Protein AF-A0A3P7E606-F1 (afdb_monomer)

Mean predicted aligned error: 3.8 Å

Structure (mmCIF, N/CA/C/O backbone):
data_AF-A0A3P7E606-F1
#
_entry.id   AF-A0A3P7E606-F1
#
loop_
_atom_site.group_PDB
_atom_site.id
_atom_site.type_symbol
_atom_site.label_atom_id
_atom_site.label_alt_id
_atom_site.label_comp_id
_atom_site.label_asym_id
_atom_site.label_entity_id
_atom_site.label_seq_id
_atom_site.pdbx_PDB_ins_code
_atom_site.Cartn_x
_atom_site.Cartn_y
_atom_site.Cartn_z
_atom_site.occupancy
_atom_site.B_iso_or_equiv
_atom_site.auth_seq_id
_atom_site.auth_comp_id
_atom_site.auth_asym_id
_atom_site.auth_atom_id
_atom_site.pdbx_PDB_model_num
ATOM 1 N N . MET A 1 1 ? -8.234 20.501 -12.447 1.00 46.06 1 MET A N 1
ATOM 2 C CA . MET A 1 1 ? -7.075 20.221 -11.572 1.00 46.06 1 MET A CA 1
ATOM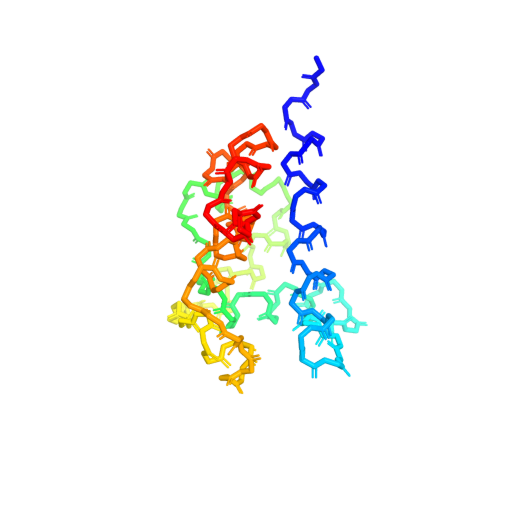 3 C C . MET A 1 1 ? -6.583 18.838 -11.939 1.00 46.06 1 MET A C 1
ATOM 5 O O . MET A 1 1 ? -7.449 18.016 -12.204 1.00 46.06 1 MET A O 1
ATOM 9 N N . PRO A 1 2 ? -5.275 18.574 -12.079 1.00 49.31 2 PRO A N 1
ATOM 10 C CA . PRO A 1 2 ? -4.853 17.241 -12.477 1.00 49.31 2 PRO A CA 1
ATOM 11 C C . PRO A 1 2 ? -5.208 16.296 -11.327 1.00 49.31 2 PRO A C 1
ATOM 13 O O . PRO A 1 2 ? -4.711 16.475 -10.216 1.00 49.31 2 PRO A O 1
ATOM 16 N N . GLU A 1 3 ? -6.089 15.332 -11.589 1.00 51.69 3 GLU A N 1
ATOM 17 C CA . GLU A 1 3 ? -6.601 14.342 -10.625 1.00 51.69 3 GLU A CA 1
ATOM 18 C C . GLU A 1 3 ? -5.476 13.620 -9.855 1.00 51.69 3 GLU A C 1
ATOM 20 O O . GLU A 1 3 ? -5.670 13.150 -8.738 1.00 51.69 3 GLU A O 1
ATOM 25 N N . HIS A 1 4 ? -4.250 13.641 -10.386 1.00 61.12 4 HIS A N 1
ATOM 26 C CA . HIS A 1 4 ? -3.044 13.172 -9.710 1.00 61.12 4 HIS A CA 1
ATOM 27 C C . HIS A 1 4 ? -2.740 13.854 -8.367 1.00 61.12 4 HIS A C 1
ATOM 29 O O . HIS A 1 4 ? -2.156 13.202 -7.510 1.00 61.12 4 HIS A O 1
ATOM 35 N N . SER A 1 5 ? -3.100 15.126 -8.148 1.00 79.12 5 SER A N 1
ATOM 36 C CA . SER A 1 5 ? -2.732 15.811 -6.895 1.00 79.12 5 SER A CA 1
ATOM 37 C C . SER A 1 5 ? -3.490 15.239 -5.697 1.00 79.12 5 SER A C 1
ATOM 39 O O . SER A 1 5 ? -2.887 14.840 -4.708 1.00 79.12 5 SER A O 1
ATOM 41 N N . THR A 1 6 ? -4.813 15.135 -5.809 1.00 91.38 6 THR A N 1
ATOM 42 C CA . THR A 1 6 ? -5.677 14.762 -4.685 1.00 91.38 6 THR A CA 1
ATOM 43 C C . THR A 1 6 ? -5.479 13.305 -4.267 1.00 91.38 6 THR A C 1
ATOM 45 O O . THR A 1 6 ? -5.396 13.000 -3.079 1.00 91.38 6 THR A O 1
ATOM 48 N N . ALA A 1 7 ? -5.316 12.398 -5.236 1.00 93.38 7 ALA A N 1
ATOM 49 C CA . ALA A 1 7 ? -5.022 10.998 -4.947 1.00 93.38 7 ALA A CA 1
ATOM 50 C C . ALA A 1 7 ? -3.649 10.822 -4.268 1.00 93.38 7 ALA A C 1
ATOM 52 O O . ALA A 1 7 ? -3.473 9.911 -3.454 1.00 93.38 7 ALA A O 1
ATOM 53 N N . VAL A 1 8 ? -2.660 11.667 -4.590 1.00 93.38 8 VAL A N 1
ATOM 54 C CA . VAL A 1 8 ? -1.354 11.681 -3.905 1.00 93.38 8 VAL A CA 1
ATOM 55 C C . VAL A 1 8 ? -1.505 12.148 -2.458 1.00 93.38 8 VAL A C 1
ATOM 57 O O . VAL A 1 8 ? -0.931 11.519 -1.567 1.00 93.38 8 VAL A O 1
ATOM 60 N N . ASP A 1 9 ? -2.323 13.169 -2.206 1.00 95.12 9 ASP A N 1
ATOM 61 C CA . ASP A 1 9 ? -2.593 13.648 -0.848 1.00 95.12 9 ASP A CA 1
ATOM 62 C C . ASP A 1 9 ? -3.280 12.573 0.008 1.00 95.12 9 ASP A C 1
ATOM 64 O O . ASP A 1 9 ? -2.877 12.344 1.147 1.00 95.12 9 ASP A O 1
ATOM 68 N N . LEU A 1 10 ? -4.245 11.828 -0.544 1.00 96.69 10 LEU A N 1
ATOM 69 C CA . LEU A 1 10 ? -4.905 10.739 0.188 1.00 96.69 10 LEU A CA 1
ATOM 70 C C . LEU A 1 10 ? -3.966 9.585 0.557 1.00 96.69 10 LEU A C 1
ATOM 72 O O . LEU A 1 10 ? -4.114 8.999 1.630 1.00 96.69 10 LEU A O 1
ATOM 76 N N . TRP A 1 11 ? -2.955 9.294 -0.266 1.00 97.12 11 TRP A N 1
ATOM 77 C CA . TRP A 1 11 ? -1.903 8.353 0.125 1.00 97.12 11 TRP A CA 1
ATOM 78 C C . TRP A 1 11 ? -1.139 8.852 1.360 1.00 97.12 11 TRP A C 1
ATOM 80 O O . TRP A 1 11 ? -0.906 8.091 2.300 1.00 97.12 11 TRP A O 1
ATOM 90 N N . ALA A 1 12 ? -0.771 10.138 1.387 1.00 96.50 12 ALA A N 1
ATOM 91 C CA . ALA A 1 12 ? -0.096 10.732 2.538 1.00 96.50 12 ALA A CA 1
ATOM 92 C C . ALA A 1 12 ? -0.989 10.719 3.791 1.00 96.50 12 ALA A C 1
ATOM 94 O O . ALA A 1 12 ? -0.515 10.362 4.871 1.00 96.50 12 ALA A O 1
ATOM 95 N N . VAL A 1 13 ? -2.282 11.026 3.644 1.00 97.56 13 VAL A N 1
ATOM 96 C CA . VAL A 1 13 ? -3.270 10.943 4.731 1.00 97.56 13 VAL A CA 1
ATOM 97 C C . VAL A 1 13 ? -3.363 9.522 5.280 1.00 97.56 13 VAL A C 1
ATOM 99 O O . VAL A 1 13 ? -3.350 9.354 6.497 1.00 97.56 13 VAL A O 1
ATOM 102 N N . ALA A 1 14 ? -3.383 8.494 4.427 1.00 98.00 14 ALA A N 1
ATOM 103 C CA . ALA A 1 14 ? -3.400 7.104 4.880 1.00 98.00 14 ALA A CA 1
ATOM 104 C C . ALA A 1 14 ? -2.158 6.734 5.696 1.00 98.00 14 ALA A C 1
ATOM 106 O O . ALA A 1 14 ? -2.286 6.095 6.742 1.00 98.00 14 ALA A O 1
ATOM 107 N N . CYS A 1 15 ? -0.972 7.167 5.253 1.00 98.25 15 CYS A N 1
ATOM 108 C CA . CYS A 1 15 ? 0.262 6.989 6.015 1.00 98.25 15 CYS A CA 1
ATOM 109 C C . CYS A 1 15 ? 0.148 7.651 7.390 1.00 98.25 15 CYS A C 1
ATOM 111 O O . CYS A 1 15 ? 0.299 6.967 8.394 1.00 98.25 15 CYS A O 1
ATOM 113 N N . ILE A 1 16 ? -0.198 8.940 7.449 1.00 98.25 16 ILE A N 1
ATOM 114 C CA . ILE A 1 16 ? -0.322 9.685 8.712 1.00 98.25 16 ILE A CA 1
ATOM 115 C C . ILE A 1 16 ? -1.357 9.030 9.631 1.00 98.25 16 ILE A C 1
ATOM 117 O O . ILE A 1 16 ? -1.108 8.849 10.822 1.00 98.25 16 ILE A O 1
ATOM 121 N N . PHE A 1 17 ? -2.509 8.639 9.090 1.00 97.81 17 PHE A N 1
ATOM 122 C CA . PHE A 1 17 ? -3.572 8.023 9.871 1.00 97.81 17 PHE A CA 1
ATOM 123 C C . PHE A 1 17 ? -3.133 6.683 10.470 1.00 97.81 17 PHE A C 1
ATOM 125 O O . PHE A 1 17 ? -3.243 6.476 11.681 1.00 97.81 17 PHE A O 1
ATOM 132 N N . ALA A 1 18 ? -2.536 5.809 9.660 1.00 98.19 18 ALA A N 1
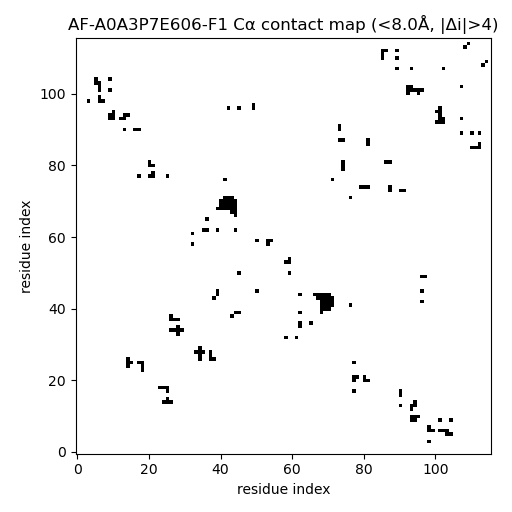ATOM 133 C CA . ALA A 1 18 ? -1.983 4.556 10.150 1.00 98.19 18 ALA A CA 1
ATOM 134 C C . ALA A 1 18 ? -0.871 4.788 11.188 1.00 98.19 18 ALA A C 1
ATOM 136 O O . ALA A 1 18 ? -0.838 4.100 12.207 1.00 98.19 18 ALA A O 1
ATOM 137 N N . GLU A 1 19 ? 0.005 5.776 10.979 1.00 98.00 19 GLU A N 1
ATOM 138 C CA . GLU A 1 19 ? 1.076 6.148 11.913 1.00 98.00 19 GLU A CA 1
ATOM 139 C C . GLU A 1 19 ? 0.543 6.628 13.266 1.00 98.00 19 GLU A C 1
ATOM 141 O O . GLU A 1 19 ? 1.090 6.247 14.306 1.00 98.00 19 GLU A O 1
ATOM 146 N N . MET A 1 20 ? -0.550 7.400 13.280 1.00 97.81 20 MET A N 1
ATOM 147 C CA . MET A 1 20 ? -1.227 7.807 14.515 1.00 97.81 20 MET A CA 1
ATOM 148 C C . MET A 1 20 ? -1.734 6.599 15.311 1.00 97.81 20 MET A C 1
ATOM 150 O O . MET A 1 20 ? -1.596 6.576 16.537 1.00 97.81 20 MET A O 1
ATOM 154 N N . ILE A 1 21 ? -2.257 5.580 14.625 1.00 97.31 21 ILE A N 1
ATOM 155 C CA . ILE A 1 21 ? -2.739 4.340 15.247 1.00 97.31 21 ILE A CA 1
ATOM 156 C C . ILE A 1 21 ? -1.568 3.519 15.800 1.00 97.31 21 ILE A C 1
ATOM 158 O O . ILE A 1 21 ? -1.555 3.124 16.969 1.00 97.31 21 ILE A O 1
ATOM 162 N N . ILE A 1 22 ? -0.535 3.272 14.987 1.00 97.19 22 ILE A N 1
ATOM 163 C CA . ILE A 1 22 ? 0.563 2.380 15.385 1.00 97.19 22 ILE A C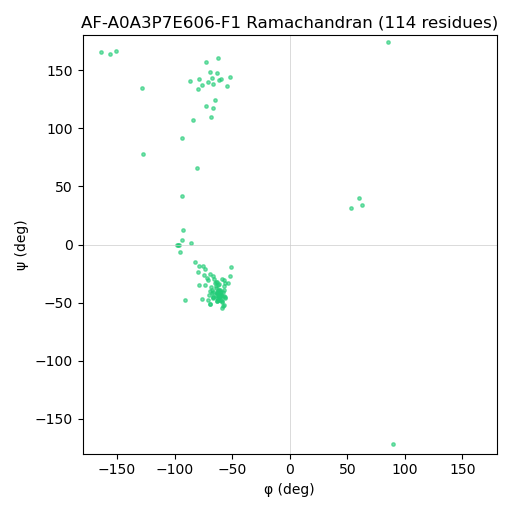A 1
ATOM 164 C C . ILE A 1 22 ? 1.628 3.043 16.260 1.00 97.19 22 ILE A C 1
ATOM 166 O O . ILE A 1 22 ? 2.388 2.314 16.914 1.00 97.19 22 ILE A O 1
ATOM 170 N N . ARG A 1 23 ? 1.639 4.383 16.316 1.00 97.19 23 ARG A N 1
ATOM 171 C CA . ARG A 1 23 ? 2.580 5.260 17.042 1.00 97.19 23 ARG A CA 1
ATOM 172 C C . ARG A 1 23 ? 4.031 5.161 16.561 1.00 97.19 23 ARG A C 1
ATOM 174 O O . ARG A 1 23 ? 4.962 5.244 17.357 1.00 97.19 23 ARG A O 1
ATOM 181 N N . ARG A 1 24 ? 4.222 4.939 15.263 1.00 96.31 24 ARG A N 1
ATOM 182 C CA . ARG A 1 24 ? 5.523 4.872 14.574 1.00 96.31 24 ARG A CA 1
ATOM 183 C C . ARG A 1 24 ? 5.307 5.007 13.069 1.00 96.31 24 ARG A C 1
ATOM 185 O O . ARG A 1 24 ? 4.193 4.776 12.622 1.00 96.31 24 ARG A O 1
ATOM 192 N N . GLU A 1 25 ? 6.377 5.256 12.323 1.00 97.00 25 GLU A N 1
ATOM 193 C CA . GLU A 1 25 ? 6.357 5.333 10.856 1.00 97.00 25 GLU A CA 1
ATOM 194 C C . GLU A 1 25 ? 5.765 4.065 10.204 1.00 97.00 25 GLU A C 1
ATOM 196 O O . GLU A 1 25 ? 6.104 2.936 10.593 1.00 97.00 25 GLU A O 1
ATOM 201 N N . LEU A 1 26 ? 4.900 4.244 9.198 1.00 97.50 26 LEU A N 1
ATOM 202 C CA . LEU A 1 26 ? 4.225 3.147 8.494 1.00 97.50 26 LEU A CA 1
ATOM 203 C C . LEU A 1 26 ? 5.185 2.465 7.514 1.00 97.50 26 LEU A C 1
ATOM 205 O O . LEU A 1 26 ? 5.317 1.239 7.506 1.00 97.50 26 LEU A O 1
ATOM 209 N N . PHE A 1 27 ? 5.897 3.272 6.724 1.00 97.12 27 PHE A N 1
ATOM 210 C CA . PHE A 1 27 ? 6.840 2.811 5.707 1.00 97.12 27 PHE A CA 1
ATOM 211 C C . PHE A 1 27 ? 8.216 3.480 5.891 1.00 97.12 27 PHE A C 1
ATOM 213 O O . PHE A 1 27 ? 8.543 4.405 5.148 1.00 97.12 27 PHE A O 1
ATOM 220 N N . PRO A 1 28 ? 9.037 3.031 6.859 1.00 96.81 28 PRO A N 1
ATOM 221 C CA . PRO A 1 28 ? 10.290 3.693 7.242 1.00 96.81 28 PRO A CA 1
ATOM 222 C C . PRO A 1 28 ? 11.463 3.369 6.293 1.00 96.81 28 PRO A C 1
ATOM 224 O O . PRO A 1 28 ? 12.427 2.688 6.662 1.00 96.81 28 PRO A O 1
ATOM 227 N N . GLY A 1 29 ? 11.393 3.809 5.035 1.00 96.88 29 GLY A N 1
ATOM 228 C CA . GLY A 1 29 ? 12.470 3.626 4.062 1.00 96.88 29 GLY A CA 1
ATOM 229 C C . GLY A 1 29 ? 13.605 4.633 4.236 1.00 96.88 29 GLY A C 1
ATOM 230 O O . GLY A 1 29 ? 13.397 5.834 4.341 1.00 96.88 29 GLY A O 1
ATOM 231 N N . ARG A 1 30 ? 14.849 4.141 4.216 1.00 96.19 30 ARG A N 1
ATOM 232 C CA . ARG A 1 30 ? 16.067 4.970 4.367 1.00 96.19 30 ARG A CA 1
ATOM 233 C C . ARG A 1 30 ? 16.727 5.363 3.043 1.00 96.19 30 ARG A C 1
ATOM 235 O O . ARG A 1 30 ? 17.773 6.002 3.022 1.00 96.19 30 ARG A O 1
ATOM 242 N N . SER A 1 31 ? 16.151 4.922 1.934 1.00 97.62 31 SER A N 1
ATOM 243 C CA . SER A 1 31 ? 16.569 5.238 0.571 1.00 97.62 31 SER A CA 1
ATOM 244 C C . SER A 1 31 ? 15.376 5.057 -0.359 1.00 97.62 31 SER A C 1
ATOM 246 O O . SER A 1 31 ? 14.421 4.371 -0.001 1.00 97.62 31 SER A O 1
ATOM 248 N N . VAL A 1 32 ? 15.439 5.605 -1.574 1.00 96.25 32 VAL A N 1
ATOM 249 C CA . VAL A 1 32 ? 14.363 5.439 -2.569 1.00 96.25 32 VAL A CA 1
ATOM 250 C C . VAL A 1 32 ? 14.081 3.957 -2.841 1.00 96.25 32 VAL A C 1
ATOM 252 O O . VAL A 1 32 ? 12.933 3.523 -2.812 1.00 96.25 32 VAL A O 1
ATOM 255 N N . SER A 1 33 ? 15.127 3.148 -3.036 1.00 97.06 33 SER A N 1
ATOM 256 C CA . SER A 1 33 ? 14.962 1.710 -3.262 1.00 97.06 33 SER A CA 1
ATOM 257 C C . SER A 1 33 ? 14.453 0.974 -2.023 1.00 97.06 33 SER A C 1
ATOM 259 O O . SER A 1 33 ? 13.649 0.054 -2.154 1.00 97.06 33 SER A O 1
ATOM 261 N N . GLY A 1 34 ? 14.888 1.380 -0.827 1.00 97.69 34 GLY A N 1
ATOM 262 C CA . GLY A 1 34 ? 14.387 0.841 0.435 1.00 97.69 34 GLY A CA 1
ATOM 263 C C . GLY A 1 34 ? 12.903 1.143 0.639 1.00 97.69 34 GLY A C 1
ATOM 264 O O . GLY A 1 34 ? 12.149 0.242 0.988 1.00 97.69 34 GLY A O 1
ATOM 265 N N . GLN A 1 35 ? 12.477 2.375 0.347 1.00 97.81 35 GLN A N 1
ATOM 266 C CA . GLN A 1 35 ? 11.080 2.801 0.424 1.00 97.81 35 GLN A CA 1
ATOM 267 C C . GLN A 1 35 ? 10.192 1.955 -0.492 1.00 97.81 35 GLN A C 1
ATOM 269 O O . GLN A 1 35 ? 9.186 1.413 -0.043 1.00 97.81 35 GLN A O 1
ATOM 274 N N . ILE A 1 36 ? 10.603 1.783 -1.754 1.00 97.06 36 ILE A N 1
ATOM 275 C CA . ILE A 1 36 ? 9.881 0.958 -2.733 1.00 97.06 36 ILE A CA 1
ATOM 276 C C . ILE A 1 36 ? 9.750 -0.481 -2.231 1.00 97.06 36 ILE A C 1
ATOM 278 O O . ILE A 1 36 ? 8.651 -1.024 -2.207 1.00 97.06 36 ILE A O 1
ATOM 282 N N . LYS A 1 37 ? 10.852 -1.093 -1.780 1.00 97.38 37 LYS A N 1
ATOM 283 C CA . LYS A 1 37 ? 10.841 -2.477 -1.287 1.00 97.38 37 LYS A CA 1
ATOM 284 C C . LYS A 1 37 ? 9.937 -2.660 -0.071 1.00 97.38 37 LYS A C 1
ATOM 286 O O . LYS A 1 37 ? 9.246 -3.671 0.009 1.00 97.38 37 LYS A O 1
ATOM 291 N N . ILE A 1 38 ? 9.917 -1.701 0.858 1.00 97.38 38 ILE A N 1
ATOM 292 C CA . ILE A 1 38 ? 9.019 -1.734 2.022 1.00 97.38 38 ILE A CA 1
ATOM 293 C C . ILE A 1 38 ? 7.559 -1.679 1.570 1.00 97.38 38 ILE A C 1
ATOM 295 O O . ILE A 1 38 ? 6.772 -2.521 1.993 1.00 97.38 38 ILE A O 1
ATOM 299 N N . ILE A 1 39 ? 7.215 -0.740 0.685 1.00 97.44 39 ILE A N 1
ATOM 300 C CA . ILE A 1 39 ? 5.850 -0.602 0.162 1.00 97.44 39 ILE A CA 1
ATOM 301 C C . ILE A 1 39 ? 5.415 -1.891 -0.551 1.00 97.44 39 ILE A C 1
ATOM 303 O O . ILE A 1 39 ? 4.352 -2.419 -0.240 1.00 97.44 39 ILE A O 1
ATOM 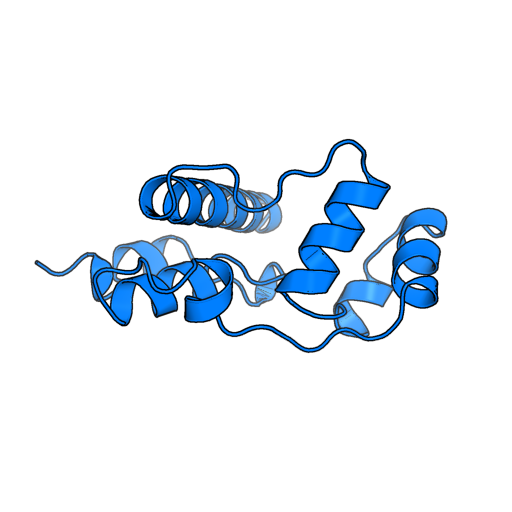307 N N . VAL A 1 40 ? 6.257 -2.449 -1.427 1.00 97.31 40 VAL A N 1
ATOM 308 C CA . VAL A 1 40 ? 5.974 -3.706 -2.147 1.00 97.31 40 VAL A CA 1
ATOM 309 C C . VAL A 1 40 ? 5.852 -4.904 -1.197 1.00 97.31 40 VAL A C 1
ATOM 311 O O . VAL A 1 40 ? 4.989 -5.755 -1.377 1.00 97.31 40 VAL A O 1
ATOM 314 N N . THR A 1 41 ? 6.658 -4.966 -0.135 1.00 97.06 41 THR A N 1
ATOM 315 C CA . THR A 1 41 ? 6.581 -6.055 0.861 1.00 97.06 41 THR A CA 1
ATOM 316 C C . THR A 1 41 ? 5.268 -6.040 1.653 1.00 97.06 41 THR A C 1
ATOM 318 O O . THR A 1 41 ? 4.828 -7.090 2.130 1.00 97.06 41 THR A O 1
ATOM 321 N N . MET A 1 42 ? 4.674 -4.857 1.843 1.00 96.06 42 MET A N 1
ATOM 322 C CA . MET A 1 42 ? 3.435 -4.681 2.606 1.00 96.06 42 MET A CA 1
ATOM 323 C C . MET A 1 42 ? 2.194 -4.781 1.717 1.00 96.06 42 MET A C 1
ATOM 325 O O . MET A 1 42 ? 1.259 -5.503 2.046 1.00 96.06 42 MET A O 1
ATOM 329 N N . LEU A 1 43 ? 2.186 -4.079 0.584 1.00 96.94 43 LEU A N 1
ATOM 330 C CA . LEU A 1 43 ? 1.016 -3.962 -0.292 1.00 96.94 43 LEU A CA 1
ATOM 331 C C . LEU A 1 43 ? 1.036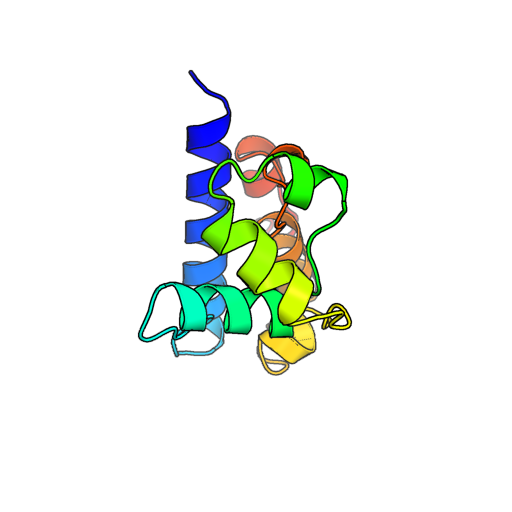 -4.928 -1.484 1.00 96.94 43 LEU A C 1
ATOM 333 O O . LEU A 1 43 ? 0.098 -4.928 -2.274 1.00 96.94 43 LEU A O 1
ATOM 337 N N . GLY A 1 44 ? 2.077 -5.750 -1.604 1.00 96.44 44 GLY A N 1
ATOM 338 C CA . GLY A 1 44 ? 2.281 -6.675 -2.713 1.00 96.44 44 GLY A CA 1
ATOM 339 C C . GLY A 1 44 ? 2.966 -6.040 -3.926 1.00 96.44 44 GLY A C 1
ATOM 340 O O . GLY A 1 44 ? 3.240 -4.839 -3.966 1.00 96.44 44 GLY A O 1
ATOM 341 N N . ALA A 1 45 ? 3.279 -6.867 -4.924 1.00 95.00 45 ALA A N 1
ATOM 342 C CA . ALA A 1 45 ? 3.837 -6.386 -6.186 1.00 95.00 45 ALA A CA 1
ATOM 343 C C . ALA A 1 45 ? 2.803 -5.532 -6.953 1.00 95.00 45 ALA A C 1
ATOM 345 O O . ALA A 1 45 ? 1.626 -5.902 -6.995 1.00 95.00 45 ALA A O 1
ATOM 346 N N . PRO A 1 46 ? 3.203 -4.401 -7.571 1.00 95.06 46 PRO A N 1
ATOM 347 C CA . PRO A 1 46 ? 2.281 -3.605 -8.369 1.00 95.06 46 PRO A CA 1
ATOM 348 C C . PRO A 1 46 ? 1.771 -4.410 -9.566 1.00 95.06 46 PRO A C 1
ATOM 350 O O . PRO A 1 46 ? 2.502 -5.214 -10.146 1.00 95.06 46 PRO A O 1
ATOM 353 N N . SER A 1 47 ? 0.531 -4.154 -9.980 1.00 94.12 47 SER A N 1
ATOM 354 C CA . SER A 1 47 ? -0.032 -4.785 -11.173 1.00 94.12 47 SER A CA 1
ATOM 355 C C . SER A 1 47 ? 0.749 -4.403 -12.437 1.00 94.12 47 SER A C 1
ATOM 357 O O . SER A 1 47 ? 1.414 -3.364 -12.494 1.00 94.12 47 SER A O 1
ATOM 359 N N . GLY A 1 48 ? 0.611 -5.201 -13.502 1.00 94.12 48 GLY A N 1
ATOM 360 C CA . GLY A 1 48 ? 1.219 -4.889 -14.802 1.00 94.12 48 GLY A CA 1
ATOM 361 C C . GLY A 1 48 ? 0.807 -3.513 -15.348 1.00 94.12 48 GLY A C 1
ATOM 362 O O . GLY A 1 48 ? 1.627 -2.821 -15.946 1.00 94.12 48 GLY A O 1
ATOM 363 N N . LYS A 1 49 ? -0.431 -3.070 -15.071 1.00 94.69 49 LYS A N 1
ATOM 364 C CA . LYS A 1 49 ? -0.913 -1.716 -15.396 1.00 94.69 49 LYS A CA 1
ATOM 365 C C . LYS A 1 49 ? -0.024 -0.648 -14.749 1.00 94.69 49 LYS A C 1
ATOM 367 O O . LYS A 1 49 ? 0.485 0.219 -15.453 1.00 94.69 49 LYS A O 1
ATOM 372 N N . ILE A 1 50 ? 0.207 -0.749 -13.438 1.00 94.25 50 ILE A N 1
ATOM 373 C CA . ILE A 1 50 ? 1.027 0.207 -12.680 1.00 94.25 50 ILE A CA 1
ATOM 374 C C . ILE A 1 50 ? 2.490 0.130 -13.131 1.00 94.25 50 ILE A C 1
ATOM 376 O O . ILE A 1 50 ? 3.107 1.162 -13.388 1.00 94.25 50 ILE A O 1
ATOM 380 N N . LEU A 1 51 ? 3.049 -1.076 -13.287 1.00 95.19 51 LEU A N 1
ATOM 381 C CA . LEU A 1 51 ? 4.437 -1.266 -13.735 1.00 95.19 51 LEU A CA 1
ATOM 382 C C . LEU A 1 51 ? 4.713 -0.605 -15.095 1.00 95.19 51 LEU A C 1
ATOM 384 O O . LEU A 1 51 ? 5.762 0.021 -15.278 1.00 95.19 51 LEU A O 1
ATOM 388 N N . ASN A 1 52 ? 3.758 -0.685 -16.025 1.00 94.88 52 ASN A N 1
ATOM 389 C CA . ASN A 1 52 ? 3.866 -0.069 -17.348 1.00 94.88 52 ASN A CA 1
ATOM 390 C C . ASN A 1 52 ? 3.807 1.467 -17.308 1.00 94.88 52 ASN A C 1
ATOM 392 O O . ASN A 1 52 ? 4.371 2.118 -18.185 1.00 94.88 52 ASN A O 1
ATOM 396 N N . GLN A 1 53 ? 3.177 2.058 -16.289 1.00 93.94 53 GLN A N 1
ATOM 397 C CA . GLN A 1 53 ? 3.121 3.513 -16.105 1.00 93.94 53 GLN A CA 1
ATOM 398 C C . GLN A 1 53 ? 4.409 4.095 -15.498 1.00 93.94 53 GLN A C 1
ATOM 400 O O . GLN A 1 53 ? 4.659 5.297 -15.609 1.00 93.94 53 GLN A O 1
ATOM 405 N N . ILE A 1 54 ? 5.261 3.273 -14.873 1.00 94.56 54 ILE A N 1
ATOM 406 C CA . ILE A 1 54 ? 6.532 3.734 -14.299 1.00 94.56 54 ILE A CA 1
ATOM 407 C C . ILE A 1 54 ? 7.475 4.143 -15.429 1.00 94.56 54 ILE A C 1
ATOM 409 O O . ILE A 1 54 ? 8.001 3.290 -16.131 1.00 94.56 54 ILE A O 1
ATOM 413 N N . GLN A 1 55 ? 7.749 5.439 -15.581 1.00 95.19 55 GLN A N 1
ATOM 414 C CA . GLN A 1 55 ? 8.612 5.955 -16.656 1.00 95.19 55 GLN A CA 1
ATOM 415 C C . GLN A 1 55 ? 10.107 5.677 -16.433 1.00 95.19 55 GLN A C 1
ATOM 417 O O . GLN A 1 55 ? 10.882 5.605 -17.382 1.00 95.19 55 GLN A O 1
ATOM 422 N N . CYS A 1 56 ? 10.539 5.526 -15.179 1.00 96.38 56 CYS A N 1
ATOM 423 C CA . CYS A 1 56 ? 11.941 5.282 -14.856 1.00 96.38 56 CYS A CA 1
ATOM 424 C C . CYS A 1 56 ? 12.279 3.788 -14.962 1.00 96.38 56 CYS A C 1
ATOM 426 O O . CYS A 1 56 ? 11.948 3.011 -14.064 1.00 96.38 56 CYS A O 1
ATOM 428 N N . ASP A 1 57 ? 13.020 3.397 -16.002 1.00 96.12 57 ASP A N 1
ATOM 429 C CA . ASP A 1 57 ? 13.417 1.998 -16.231 1.00 96.12 57 ASP A CA 1
ATOM 430 C C . ASP A 1 57 ? 14.184 1.384 -15.055 1.00 96.12 57 ASP A C 1
ATOM 432 O O . ASP A 1 57 ? 14.006 0.210 -14.738 1.00 96.12 57 ASP A O 1
ATOM 436 N N . ARG A 1 58 ? 15.021 2.172 -14.366 1.00 96.81 58 ARG A N 1
ATOM 437 C CA . ARG A 1 58 ? 15.745 1.700 -13.177 1.00 96.81 58 ARG A CA 1
ATOM 438 C C . ARG A 1 58 ? 14.782 1.318 -12.052 1.00 96.81 58 ARG A C 1
ATOM 440 O O . ARG A 1 58 ? 15.008 0.312 -11.385 1.00 96.81 58 ARG A O 1
ATOM 447 N N . THR A 1 59 ? 13.734 2.112 -11.846 1.00 96.44 59 THR A N 1
ATOM 448 C CA . THR A 1 59 ? 12.694 1.845 -10.847 1.00 96.44 59 THR A CA 1
ATOM 449 C C . THR A 1 59 ? 11.837 0.654 -11.255 1.00 96.44 59 THR A C 1
ATOM 451 O O . THR A 1 59 ? 11.601 -0.217 -10.423 1.00 96.44 59 THR A O 1
ATOM 454 N N . ARG A 1 60 ? 11.440 0.562 -12.532 1.00 96.75 60 ARG A N 1
ATOM 455 C CA . ARG A 1 60 ? 10.684 -0.587 -13.052 1.00 96.75 60 ARG A CA 1
ATOM 456 C C . ARG A 1 60 ? 11.457 -1.893 -12.842 1.00 96.75 60 ARG A C 1
ATOM 458 O O . ARG A 1 60 ? 10.972 -2.777 -12.145 1.00 96.75 60 ARG A O 1
ATOM 465 N N . ARG A 1 61 ? 12.715 -1.946 -13.297 1.00 96.44 61 ARG A N 1
ATOM 466 C CA . ARG A 1 61 ? 13.596 -3.115 -13.119 1.00 96.44 61 ARG A CA 1
ATOM 467 C C . ARG A 1 61 ? 13.866 -3.441 -11.655 1.00 96.44 61 ARG A C 1
ATOM 469 O O . ARG A 1 61 ? 14.044 -4.604 -11.317 1.00 96.44 61 ARG A O 1
ATOM 476 N N . LEU A 1 62 ? 13.950 -2.436 -10.779 1.00 97.62 62 LEU A N 1
ATOM 477 C CA . LEU A 1 62 ? 14.106 -2.671 -9.342 1.00 97.62 62 LEU A CA 1
ATOM 478 C C . LEU A 1 62 ? 12.923 -3.469 -8.788 1.00 97.62 62 LEU A C 1
ATOM 480 O O . LEU A 1 62 ? 13.153 -4.382 -8.004 1.00 97.62 62 LEU A O 1
ATOM 484 N N . ILE A 1 63 ? 11.698 -3.107 -9.171 1.00 97.00 63 ILE A N 1
ATOM 485 C CA . ILE A 1 63 ? 10.481 -3.774 -8.704 1.00 97.00 63 ILE A CA 1
ATOM 486 C C . ILE A 1 63 ? 10.373 -5.167 -9.328 1.00 97.00 63 ILE A C 1
ATOM 488 O O . ILE A 1 63 ? 10.215 -6.135 -8.594 1.00 97.00 63 ILE A O 1
ATOM 492 N N . GLU A 1 64 ? 10.560 -5.283 -10.645 1.00 96.12 64 GLU A N 1
ATOM 493 C CA . GLU A 1 64 ? 10.528 -6.570 -11.360 1.00 96.12 64 GLU A CA 1
ATOM 494 C C . GLU A 1 64 ? 11.543 -7.572 -10.785 1.00 96.12 64 GLU A C 1
ATOM 496 O O . GLU A 1 64 ? 11.201 -8.719 -10.515 1.00 96.12 64 GLU A O 1
ATOM 501 N N . ASN A 1 65 ? 12.780 -7.133 -10.523 1.00 96.75 65 ASN A N 1
ATOM 502 C CA . ASN A 1 65 ? 13.818 -7.992 -9.945 1.00 96.75 65 ASN A CA 1
ATOM 503 C C . ASN A 1 65 ? 13.608 -8.287 -8.456 1.00 96.75 65 ASN A C 1
ATOM 505 O O . ASN A 1 65 ? 14.214 -9.221 -7.935 1.00 96.75 65 ASN A O 1
ATOM 509 N N . PHE A 1 66 ? 12.837 -7.460 -7.744 1.00 96.31 66 PHE A N 1
ATOM 510 C CA . PHE A 1 66 ? 12.506 -7.736 -6.348 1.00 96.31 66 PHE A CA 1
ATOM 511 C C . PHE A 1 66 ? 11.523 -8.908 -6.241 1.00 96.31 66 PHE A C 1
ATOM 513 O O . PHE A 1 66 ? 11.627 -9.684 -5.294 1.00 96.31 66 PHE A O 1
ATOM 520 N N . GLY A 1 67 ? 10.688 -9.094 -7.267 1.00 92.75 67 GLY A N 1
ATOM 521 C CA . GLY A 1 67 ? 9.817 -10.250 -7.434 1.00 92.75 67 GLY A CA 1
ATOM 522 C C . GLY A 1 67 ? 8.444 -10.073 -6.796 1.00 92.75 67 GLY A C 1
ATOM 523 O O . GLY A 1 67 ? 8.066 -8.988 -6.345 1.00 92.75 67 GLY A O 1
ATOM 524 N N . ASP A 1 68 ? 7.689 -11.167 -6.783 1.00 91.81 68 ASP A N 1
ATOM 525 C CA . ASP A 1 68 ? 6.330 -11.179 -6.262 1.00 91.81 68 ASP A CA 1
ATOM 526 C C . ASP A 1 68 ? 6.310 -11.171 -4.734 1.00 91.81 68 ASP A C 1
ATOM 528 O O . ASP A 1 68 ? 7.029 -11.912 -4.059 1.00 91.81 68 ASP A O 1
ATOM 532 N N . HIS A 1 69 ? 5.413 -10.355 -4.188 1.00 95.50 69 HIS A N 1
ATOM 533 C CA . HIS A 1 69 ? 5.113 -10.301 -2.766 1.00 95.50 69 HIS A CA 1
ATOM 534 C C . HIS A 1 69 ? 3.601 -10.422 -2.565 1.00 95.50 69 HIS A C 1
ATOM 536 O O . HIS A 1 69 ? 2.846 -9.754 -3.280 1.00 95.50 69 HIS A O 1
ATOM 542 N N . PRO A 1 70 ? 3.136 -11.247 -1.609 1.00 94.81 70 PRO A N 1
ATOM 543 C CA . PRO A 1 70 ? 1.717 -11.335 -1.305 1.00 94.81 70 PRO A CA 1
ATOM 544 C C . PRO A 1 70 ? 1.232 -10.023 -0.684 1.00 94.81 70 PRO A C 1
ATOM 546 O O . PRO A 1 70 ? 1.936 -9.401 0.115 1.00 94.81 70 PRO A O 1
ATOM 549 N N . VAL A 1 71 ? 0.009 -9.626 -1.029 1.00 95.19 71 VAL A N 1
ATOM 550 C CA . VAL A 1 71 ? -0.668 -8.498 -0.382 1.00 95.19 71 VAL A CA 1
ATOM 551 C C . VAL A 1 71 ? -0.926 -8.866 1.077 1.00 95.19 71 VAL A C 1
ATOM 553 O O . VAL A 1 71 ? -1.552 -9.893 1.348 1.00 95.19 71 VAL A O 1
ATOM 556 N N . ARG A 1 72 ? -0.459 -8.041 2.018 1.00 96.88 72 ARG A N 1
ATOM 557 C CA . ARG A 1 72 ? -0.771 -8.231 3.438 1.00 96.88 72 ARG A CA 1
ATOM 558 C C . ARG A 1 72 ? -2.089 -7.542 3.779 1.00 96.88 72 ARG A C 1
ATOM 560 O O . ARG A 1 72 ? -2.338 -6.435 3.295 1.00 96.88 72 ARG A O 1
ATOM 567 N N . PRO A 1 73 ? -2.938 -8.154 4.615 1.00 96.56 73 PRO A N 1
ATOM 568 C CA . PRO A 1 73 ? -4.153 -7.501 5.065 1.00 96.56 73 PRO A CA 1
ATOM 569 C C . PRO A 1 73 ? -3.806 -6.336 6.002 1.00 96.56 73 PRO A C 1
ATOM 571 O O . PRO A 1 73 ? -2.809 -6.366 6.729 1.00 96.56 73 PRO A O 1
ATOM 574 N N . TRP A 1 74 ? -4.632 -5.289 5.990 1.00 97.25 74 TRP A N 1
ATOM 575 C CA . TRP A 1 74 ? -4.315 -4.057 6.714 1.00 97.25 74 TRP A CA 1
ATOM 576 C C . TRP A 1 74 ? -4.213 -4.247 8.220 1.00 97.25 74 TRP A C 1
ATOM 578 O O . TRP A 1 74 ? -3.361 -3.605 8.825 1.00 97.25 74 TRP A O 1
ATOM 588 N N . ASN A 1 75 ? -4.983 -5.166 8.810 1.00 96.62 75 ASN A N 1
ATOM 589 C CA . ASN A 1 75 ? -4.874 -5.477 10.234 1.00 96.62 75 ASN A CA 1
ATOM 590 C C . ASN A 1 75 ? -3.453 -5.944 10.595 1.00 96.62 75 ASN A C 1
ATOM 592 O O . ASN A 1 75 ? -2.889 -5.445 11.562 1.00 96.62 75 ASN A O 1
ATOM 596 N N . GLU A 1 76 ? -2.811 -6.772 9.764 1.00 96.94 76 GLU A N 1
ATOM 597 C CA . GLU A 1 76 ? -1.414 -7.173 9.966 1.00 96.94 76 GLU A CA 1
ATOM 598 C C . GLU A 1 76 ? -0.454 -5.983 9.795 1.00 96.94 76 GLU A C 1
ATOM 600 O O . GLU A 1 76 ? 0.424 -5.764 10.636 1.00 96.94 76 GLU A O 1
ATOM 605 N N . ILE A 1 77 ? -0.635 -5.176 8.738 1.00 97.12 77 ILE A N 1
ATOM 606 C CA . ILE A 1 77 ? 0.213 -4.003 8.448 1.00 97.12 77 ILE A CA 1
ATOM 607 C C . ILE A 1 77 ? 0.220 -3.034 9.639 1.00 97.12 77 ILE A C 1
ATOM 609 O O . ILE A 1 77 ? 1.287 -2.568 10.059 1.00 97.12 77 ILE A O 1
ATOM 613 N N . ILE A 1 78 ? -0.953 -2.778 10.227 1.00 97.00 78 ILE A N 1
ATOM 614 C CA . ILE A 1 78 ? -1.097 -1.903 11.396 1.00 97.00 78 ILE A CA 1
ATOM 615 C C . ILE A 1 78 ? -1.049 -2.649 12.737 1.00 97.00 78 ILE A C 1
ATOM 617 O O . ILE A 1 78 ? -1.321 -2.056 13.780 1.00 97.00 78 ILE A O 1
ATOM 621 N N . ARG A 1 79 ? -0.631 -3.920 12.744 1.00 95.81 79 ARG A N 1
ATOM 622 C CA . ARG A 1 79 ? -0.355 -4.717 13.955 1.00 95.81 79 ARG A CA 1
ATOM 623 C C . ARG A 1 79 ? -1.557 -4.892 14.884 1.00 95.81 79 ARG A C 1
ATOM 625 O O . ARG A 1 79 ? -1.400 -4.780 16.098 1.00 95.81 79 ARG A O 1
ATOM 632 N N . ASP A 1 80 ? -2.732 -5.102 14.305 1.00 96.06 80 ASP A N 1
ATOM 633 C CA . ASP A 1 80 ? -4.011 -5.293 14.996 1.00 96.06 80 ASP A CA 1
ATOM 634 C C . ASP A 1 80 ? -4.334 -4.161 15.991 1.00 96.06 80 ASP A C 1
ATOM 636 O O . ASP A 1 80 ? -4.961 -4.372 17.025 1.00 96.06 80 ASP A O 1
ATOM 640 N N . LYS A 1 81 ? -3.879 -2.936 15.684 1.00 96.69 81 LYS A N 1
ATOM 641 C CA . LYS A 1 81 ? -4.110 -1.738 16.508 1.00 96.69 81 LYS A CA 1
ATOM 642 C C . LYS A 1 81 ? -5.300 -0.885 16.066 1.00 96.69 81 LYS A C 1
ATOM 644 O O . LYS A 1 81 ? -5.536 0.150 16.684 1.00 96.69 81 LYS A O 1
ATOM 649 N N . ALA A 1 82 ? -6.014 -1.267 15.006 1.00 95.69 82 ALA A N 1
ATOM 650 C CA . ALA A 1 82 ? -7.264 -0.591 14.670 1.00 95.69 82 ALA A CA 1
ATOM 651 C C . ALA A 1 82 ? -8.274 -0.754 15.809 1.00 95.69 82 ALA A C 1
ATOM 653 O O . ALA A 1 82 ? -8.390 -1.819 16.409 1.00 95.69 82 ALA A O 1
ATOM 654 N N . ASP A 1 83 ? -9.017 0.310 16.060 1.00 93.81 83 ASP A N 1
ATOM 655 C CA . ASP A 1 83 ? -10.150 0.358 16.979 1.00 93.81 83 ASP A CA 1
ATOM 656 C C . ASP A 1 83 ? -11.437 -0.229 16.374 1.00 93.81 83 ASP A C 1
ATOM 658 O O . ASP A 1 83 ? -12.312 -0.672 17.114 1.00 93.81 83 ASP A O 1
ATOM 662 N N . SER A 1 84 ? -11.550 -0.258 15.043 1.00 95.69 84 SER A N 1
ATOM 663 C CA . SER A 1 84 ? -12.739 -0.713 14.319 1.00 95.69 84 SER A CA 1
ATOM 664 C C . SER A 1 84 ? -12.409 -1.307 12.942 1.00 95.69 84 SER A C 1
ATOM 666 O O . SER A 1 84 ? -11.304 -1.140 12.410 1.00 95.69 84 SER A O 1
ATOM 668 N N . ILE A 1 85 ? -13.379 -2.000 12.335 1.00 96.31 85 ILE A N 1
ATOM 669 C CA . ILE A 1 85 ? -13.250 -2.487 10.953 1.00 96.31 85 ILE A CA 1
ATOM 670 C C . ILE A 1 85 ? -13.321 -1.327 9.950 1.00 96.31 85 ILE A C 1
ATOM 672 O O . ILE A 1 85 ? -12.646 -1.359 8.923 1.00 96.31 85 ILE A O 1
ATOM 676 N N . GLU A 1 86 ? -14.060 -0.269 10.279 1.00 97.38 86 GLU A N 1
ATOM 677 C CA . GLU A 1 86 ? -14.190 0.953 9.490 1.00 97.38 86 GLU A CA 1
ATOM 678 C C . GLU A 1 86 ? -12.851 1.692 9.371 1.00 97.38 86 GLU A C 1
ATOM 680 O O . GLU A 1 86 ? -12.538 2.228 8.308 1.00 97.38 86 GLU A O 1
ATOM 685 N N . THR A 1 87 ? -12.030 1.671 10.424 1.00 97.00 87 THR A N 1
ATOM 686 C CA . THR A 1 87 ? -10.661 2.210 10.411 1.00 97.00 87 THR A CA 1
ATOM 687 C C . THR A 1 87 ? -9.780 1.477 9.406 1.00 97.00 87 THR A C 1
ATOM 689 O O . THR A 1 87 ? -9.096 2.105 8.595 1.00 97.00 87 THR A O 1
ATOM 692 N N . LEU A 1 88 ? -9.812 0.140 9.430 1.00 97.69 88 LEU A N 1
ATOM 693 C CA . LEU A 1 88 ? -9.060 -0.687 8.486 1.00 97.69 88 LEU A CA 1
ATOM 694 C C . LEU A 1 88 ? -9.512 -0.441 7.047 1.00 97.69 88 LEU A C 1
ATOM 696 O O . LEU A 1 88 ? -8.673 -0.276 6.161 1.00 97.69 88 LEU A O 1
ATOM 700 N N . ASP A 1 89 ? -10.825 -0.402 6.827 1.00 97.81 89 ASP A N 1
ATOM 701 C CA . ASP A 1 89 ? -11.425 -0.209 5.509 1.00 97.81 89 ASP A CA 1
ATOM 702 C C . ASP A 1 89 ? -11.072 1.163 4.916 1.00 97.81 89 ASP A C 1
ATOM 704 O O . ASP A 1 89 ? -10.614 1.244 3.774 1.00 97.81 89 ASP A O 1
ATOM 708 N N . LEU A 1 90 ? -11.175 2.238 5.708 1.00 98.19 90 LEU A N 1
ATOM 709 C CA . LEU A 1 90 ? -10.830 3.586 5.252 1.00 98.19 90 LEU A CA 1
ATOM 710 C C . LEU A 1 90 ? -9.353 3.686 4.851 1.00 98.19 90 LEU A C 1
ATOM 712 O O . LEU A 1 90 ? -9.036 4.183 3.767 1.00 98.19 90 LE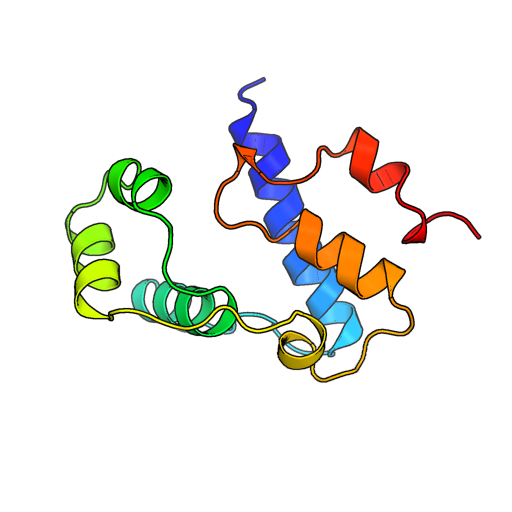U A O 1
ATOM 716 N N . ILE A 1 91 ? -8.440 3.182 5.689 1.00 98.06 91 ILE A N 1
ATOM 717 C CA . ILE A 1 91 ? -7.003 3.187 5.382 1.00 98.06 91 ILE A CA 1
ATOM 718 C C . ILE A 1 91 ? -6.732 2.385 4.106 1.00 98.06 91 ILE A C 1
ATOM 720 O O . ILE A 1 91 ? -6.024 2.866 3.220 1.00 98.06 91 ILE A O 1
ATOM 724 N N . ALA A 1 92 ? -7.330 1.199 3.972 1.00 97.81 92 ALA A N 1
ATOM 725 C CA . ALA A 1 92 ? -7.142 0.338 2.808 1.00 97.81 92 ALA A CA 1
ATOM 726 C C . ALA A 1 92 ? -7.617 0.974 1.496 1.00 97.81 92 ALA A C 1
ATOM 728 O O . ALA A 1 92 ? -7.009 0.753 0.444 1.00 97.81 92 ALA A O 1
ATOM 729 N N . LYS A 1 93 ? -8.692 1.763 1.556 1.00 97.88 93 LYS A N 1
ATOM 730 C CA . LYS A 1 93 ? -9.248 2.501 0.419 1.00 97.88 93 LYS A CA 1
ATOM 731 C C . LYS A 1 93 ? -8.402 3.712 0.018 1.00 97.88 93 LYS A C 1
ATOM 733 O O . LYS A 1 93 ? -8.287 3.998 -1.171 1.00 97.88 93 LYS A O 1
ATOM 738 N N . MET A 1 94 ? -7.775 4.397 0.974 1.00 97.81 94 MET A N 1
ATOM 739 C CA . MET A 1 94 ? -6.872 5.521 0.689 1.00 97.81 94 MET A CA 1
ATOM 740 C C . MET A 1 94 ? -5.478 5.062 0.222 1.00 97.81 94 MET A C 1
ATOM 742 O O . MET A 1 94 ? -4.867 5.690 -0.640 1.00 97.81 94 MET A O 1
ATOM 746 N N . ALA A 1 95 ? -4.971 3.945 0.750 1.00 97.50 95 ALA A N 1
ATOM 747 C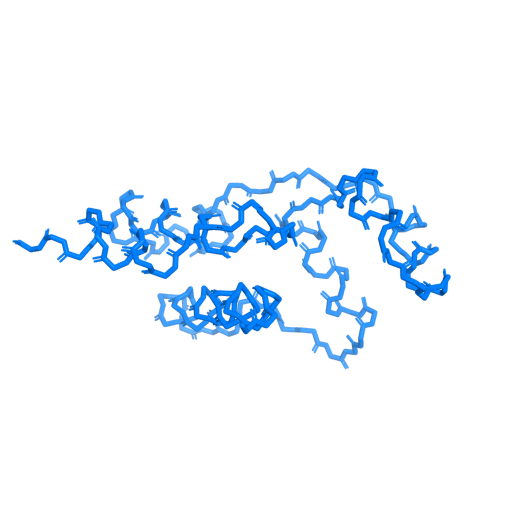 CA . ALA A 1 95 ? -3.613 3.452 0.510 1.00 97.50 95 ALA A CA 1
ATOM 748 C C . ALA A 1 95 ? -3.506 2.440 -0.650 1.00 97.50 95 ALA A C 1
ATOM 750 O O . ALA A 1 95 ? -2.790 1.438 -0.562 1.00 97.50 95 ALA A O 1
ATOM 751 N N . LYS A 1 96 ? -4.209 2.687 -1.760 1.00 95.88 96 LYS A N 1
ATOM 752 C CA . LYS A 1 96 ? -4.065 1.889 -2.991 1.00 95.88 96 LYS A CA 1
ATOM 753 C C . LYS A 1 96 ? -2.822 2.308 -3.772 1.00 95.88 96 LYS A C 1
ATOM 755 O O . LYS A 1 96 ? -2.493 3.491 -3.837 1.00 95.88 96 LYS A O 1
ATOM 760 N N . MET A 1 97 ? -2.113 1.358 -4.387 1.00 94.31 97 MET A N 1
ATOM 761 C CA . MET A 1 97 ? -0.958 1.708 -5.225 1.00 94.31 97 MET A CA 1
ATOM 762 C C . MET A 1 97 ? -1.379 2.486 -6.471 1.00 94.31 97 MET A C 1
ATOM 764 O O . MET A 1 97 ? -0.758 3.505 -6.768 1.00 94.31 97 MET A O 1
ATOM 768 N N . ASP A 1 98 ? -2.431 2.036 -7.159 1.00 93.38 98 ASP A N 1
ATOM 769 C CA . ASP A 1 98 ? -3.004 2.747 -8.300 1.00 93.38 98 ASP A CA 1
ATOM 770 C C . ASP A 1 98 ? -3.760 3.994 -7.805 1.00 93.38 98 ASP A 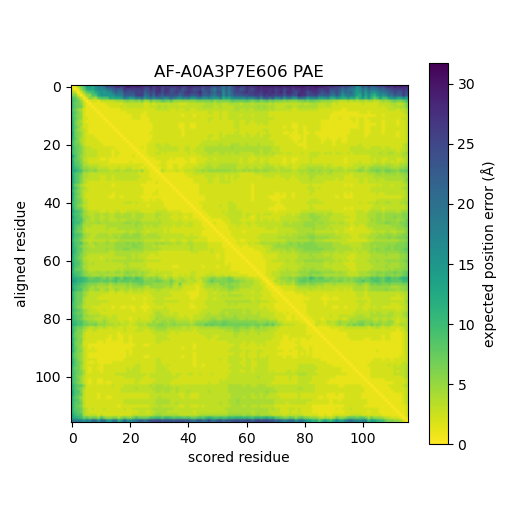C 1
ATOM 772 O O . ASP A 1 98 ? -4.697 3.846 -7.016 1.00 93.38 98 ASP A O 1
ATOM 776 N N . PRO A 1 99 ? -3.374 5.215 -8.221 1.00 93.56 99 PRO A N 1
ATOM 777 C CA . PRO A 1 99 ? -4.105 6.429 -7.872 1.00 93.56 99 PRO A CA 1
ATOM 778 C C . PRO A 1 99 ? -5.567 6.417 -8.331 1.00 93.56 99 PRO A C 1
ATOM 780 O O . PRO A 1 99 ? -6.390 7.025 -7.659 1.00 93.56 99 PRO A O 1
ATOM 783 N N . GLU A 1 100 ? -5.891 5.728 -9.431 1.00 92.25 100 GLU A N 1
ATOM 784 C CA . GLU A 1 100 ? -7.261 5.637 -9.964 1.00 92.25 100 GLU A CA 1
ATOM 785 C C . GLU A 1 100 ? -8.156 4.699 -9.139 1.00 92.25 100 GLU A C 1
ATOM 787 O O . GLU A 1 100 ? -9.376 4.764 -9.240 1.00 92.25 100 GLU A O 1
ATOM 792 N N . GLU A 1 101 ? -7.564 3.821 -8.323 1.00 94.12 101 GLU A N 1
ATOM 793 C CA . GLU A 1 101 ? -8.301 2.929 -7.418 1.00 94.12 101 GLU A CA 1
ATOM 794 C C . GLU A 1 101 ? -8.437 3.500 -6.000 1.00 94.12 101 GLU A C 1
ATOM 796 O O . GLU A 1 101 ? -9.097 2.888 -5.154 1.00 94.12 101 GLU A O 1
ATOM 801 N N . ARG A 1 102 ? -7.788 4.636 -5.701 1.00 95.94 102 ARG A N 1
ATOM 802 C CA . ARG A 1 102 ? -7.931 5.301 -4.400 1.00 95.94 102 ARG A CA 1
ATOM 803 C C . ARG A 1 102 ? -9.318 5.925 -4.306 1.00 95.94 102 ARG A C 1
ATOM 805 O O . ARG A 1 102 ? -9.800 6.517 -5.265 1.00 95.94 102 ARG A O 1
ATOM 812 N N . ILE A 1 103 ? -9.922 5.810 -3.125 1.00 96.75 103 ILE A N 1
ATOM 813 C CA . ILE A 1 103 ? -11.166 6.514 -2.782 1.00 96.75 103 ILE A CA 1
ATOM 814 C C . ILE A 1 103 ? -11.036 8.015 -3.063 1.00 96.75 103 ILE A C 1
ATOM 816 O O . ILE A 1 103 ? -9.964 8.577 -2.853 1.00 96.75 103 ILE A O 1
ATOM 820 N N . ASP A 1 104 ? -12.106 8.669 -3.513 1.00 94.69 104 ASP A N 1
ATOM 821 C CA . ASP A 1 104 ? -12.114 10.128 -3.648 1.00 94.69 104 ASP A CA 1
ATOM 822 C C . ASP A 1 104 ? -12.196 10.820 -2.275 1.00 94.69 104 ASP A C 1
ATOM 824 O O . ASP A 1 104 ? -12.697 10.260 -1.301 1.00 94.69 104 ASP A O 1
ATOM 828 N N . VAL A 1 105 ? -11.756 12.077 -2.176 1.00 94.62 105 VAL A N 1
ATOM 829 C CA . VAL A 1 105 ? -11.843 12.844 -0.919 1.00 94.62 105 VAL A CA 1
ATOM 830 C C . VAL A 1 105 ? -13.288 12.995 -0.445 1.00 94.62 105 VAL A C 1
ATOM 832 O O . VAL A 1 105 ? -13.551 12.869 0.752 1.00 94.62 105 VAL A O 1
ATOM 835 N N . ASN A 1 106 ? -14.236 13.241 -1.352 1.00 94.38 106 ASN A N 1
ATOM 836 C CA . ASN A 1 106 ? -15.637 13.402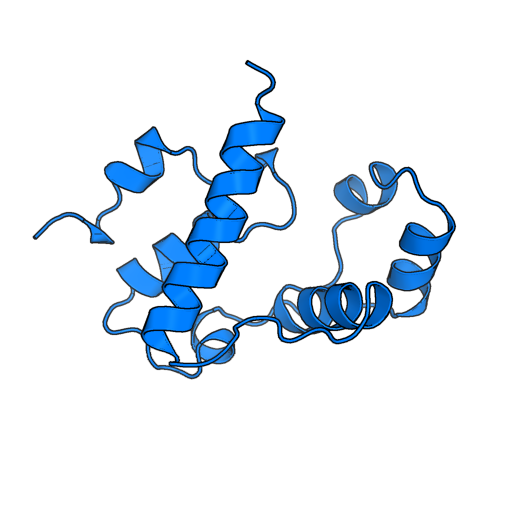 -0.970 1.00 94.38 106 ASN A CA 1
ATOM 837 C C . ASN A 1 106 ? -16.216 12.083 -0.454 1.00 94.38 106 ASN A C 1
ATOM 839 O O . ASN A 1 106 ? -16.948 12.080 0.532 1.00 94.38 106 ASN A O 1
ATOM 843 N N . GLU A 1 107 ? -15.849 10.959 -1.071 1.00 96.00 107 GLU A N 1
ATOM 844 C CA . GLU A 1 107 ? -16.237 9.629 -0.599 1.00 96.00 107 GLU A CA 1
ATOM 845 C C . GLU A 1 107 ? -15.586 9.294 0.750 1.00 96.00 107 GLU A C 1
ATOM 847 O O . GLU A 1 107 ? -16.251 8.763 1.640 1.00 96.00 107 GLU A O 1
ATOM 852 N N . ALA A 1 108 ? -14.311 9.651 0.934 1.00 96.75 108 ALA A N 1
ATOM 853 C CA . ALA A 1 108 ? -13.575 9.424 2.173 1.00 96.75 108 ALA A CA 1
ATOM 854 C C . ALA A 1 108 ? -14.202 10.173 3.352 1.00 96.75 108 ALA A C 1
ATOM 856 O O . ALA A 1 108 ? -14.382 9.586 4.413 1.00 96.75 108 ALA A O 1
ATOM 857 N N . ILE A 1 109 ? -14.609 11.432 3.175 1.00 95.25 109 ILE A N 1
ATOM 858 C CA . ILE A 1 109 ? -15.263 12.215 4.239 1.00 95.25 109 ILE A CA 1
ATOM 859 C C . ILE A 1 109 ? -16.643 11.640 4.604 1.00 95.25 109 ILE A C 1
ATOM 861 O O . ILE A 1 109 ? -17.084 11.772 5.742 1.00 95.25 109 ILE A O 1
ATOM 865 N N . GLN A 1 110 ? -17.322 10.966 3.671 1.00 97.00 110 GLN A N 1
ATOM 866 C CA . GLN A 1 110 ? -18.605 10.295 3.925 1.00 97.00 110 GLN A CA 1
ATOM 867 C C . GLN A 1 110 ? -18.455 8.865 4.473 1.00 97.00 110 GLN A C 1
ATOM 869 O O . GLN A 1 110 ? -19.461 8.174 4.691 1.00 97.00 110 GLN A O 1
ATOM 874 N N . HIS A 1 111 ? -17.220 8.401 4.683 1.00 97.94 111 HIS A N 1
ATOM 875 C CA . HIS A 1 111 ? -16.941 7.046 5.134 1.00 97.94 111 HIS A CA 1
ATOM 876 C C . HIS A 1 111 ? -17.592 6.758 6.499 1.00 97.94 111 HIS A C 1
ATOM 878 O O . HIS A 1 111 ? -17.574 7.632 7.367 1.00 97.94 111 HIS A O 1
ATOM 884 N N . PRO A 1 112 ? -18.111 5.535 6.746 1.00 97.38 112 PRO A N 1
ATOM 885 C CA . PRO A 1 112 ? -18.682 5.152 8.043 1.00 97.38 112 PRO A CA 1
ATOM 886 C C . PRO A 1 112 ? -17.776 5.412 9.251 1.00 97.38 112 PRO A C 1
ATOM 888 O O . PRO A 1 112 ? -18.284 5.684 10.326 1.00 97.38 112 PRO A O 1
ATOM 891 N N . TYR A 1 113 ? -16.455 5.411 9.054 1.00 96.31 113 TYR A N 1
ATOM 892 C CA . TYR A 1 113 ? -15.476 5.796 10.080 1.00 96.31 113 TYR A CA 1
ATOM 893 C C . TYR A 1 113 ? -15.750 7.184 10.694 1.00 96.31 113 TYR A C 1
ATOM 895 O O . TYR A 1 113 ? -15.497 7.390 11.872 1.00 96.31 113 TYR A O 1
ATOM 903 N N . PHE A 1 114 ? -16.281 8.133 9.913 1.00 95.38 114 PHE A N 1
ATOM 904 C CA . PHE A 1 114 ? -16.590 9.492 10.374 1.00 95.38 114 PHE A CA 1
ATOM 905 C C . PHE A 1 114 ? -18.039 9.670 10.852 1.00 95.38 114 PHE A C 1
ATOM 907 O O . PHE A 1 114 ? -18.449 10.790 11.154 1.00 95.38 114 PHE A O 1
ATOM 914 N N . LYS A 1 115 ? -18.839 8.598 10.888 1.00 88.75 115 LYS A N 1
ATOM 915 C CA . LYS A 1 115 ? -20.208 8.634 11.408 1.00 88.75 115 LYS A CA 1
ATOM 916 C C . LYS A 1 115 ? -20.175 8.233 12.881 1.00 88.75 115 LYS A C 1
ATOM 918 O O . LYS A 1 115 ? -20.230 7.047 13.187 1.00 88.75 115 LYS A O 1
ATOM 923 N N . GLU A 1 116 ? -20.048 9.228 13.757 1.00 63.53 116 GLU A N 1
ATOM 924 C CA . GLU A 1 116 ? -20.329 9.086 15.197 1.00 63.53 116 GLU A CA 1
ATOM 925 C C . GLU A 1 116 ? -21.836 8.985 15.471 1.00 63.53 116 GLU A C 1
ATOM 927 O O . GLU A 1 116 ? -22.617 9.721 14.818 1.00 63.53 116 GLU A O 1
#

Sequence (116 aa):
MPEHSTAVDLWAVACIFAEMIIRRELFPGRSVSGQIKIIVTMLGAPSGKILNQIQCDRTRRLIENFGDHPVRPWNEIIRDKADSIETLDLIAKMAKMDPEERIDVNEAIQHPYFKE

Radius of gyration: 14.63 Å; Cα contacts (8 Å, |Δi|>4): 121; chains: 1; bounding box: 37×32×34 Å

Foldseek 3Di:
DPLVPQLVVLQVVLQVLLCVQLVHGLQDAPDPLSSLLSLCQAQWQDDPVLLVVPPDPVSSVSSVVSPTHDHHQQCVSSVVRDPDPLSSVLSVQSNDPDSVSHDGPVRSCVGPVVVD

Solvent-accessible surface area (backbone atoms only — not comparable to full-atom values): 6747 Å² total; per-residue (Å²): 126,71,70,68,57,62,40,52,49,37,35,52,50,26,44,53,53,52,17,66,60,60,72,46,79,76,73,84,43,91,44,75,70,46,34,51,51,49,49,30,61,44,66,12,49,75,53,72,73,56,50,70,66,48,82,49,62,69,59,38,51,52,51,64,72,69,46,89,35,68,64,53,57,58,52,66,76,47,66,69,49,64,93,45,70,47,53,43,50,51,39,57,35,27,56,41,88,51,57,90,70,26,58,50,70,73,58,55,68,68,31,71,67,70,64,125

Secondary structure (DSSP, 8-state):
--THHHHHHHHHHHHHHHHHHHTS-SS--SSHHHHHHHHHHHH-SPPHHHHHH---HHHHHHHHHH---PPPPHHHHTTT--SSHHHHHHHHHHS-SSGGGSPPHHHHHTSGGG--

InterPro domains:
  IPR000719 Protein kinase domain [PF00069] (3-114)
  IPR000719 Protein kinase domain [PS50011] (1-114)
  IPR011009 Protein kinase-like domain superfamily [SSF56112] (3-116)
  IPR050117 Mitogen-activated protein (MAP) kinase [PTHR24055] (4-115)

pLDDT: mean 94.2, std 8.87, range [46.06, 98.25]

Nearest PDB structures (foldseek):
  4fv4-assembly1_A  TM=9.453E-01  e=5.218E-08  Homo sapiens
  2gtn-assembly1_A  TM=9.315E-01  e=6.873E-08  Mus musculus
  8ao9-assembly1_A  TM=8.838E-01  e=3.548E-08  Homo sapiens
  6ohd-assembly1_A  TM=9.301E-01  e=1.011E-07  Homo sapiens
  8ao4-assembly1_A  TM=8.842E-01  e=5.826E-08  Homo sapiens

Organism: Wuchereria bancrofti (NCBI:txid6293)